Protein AF-A0A1Q3S407-F1 (afdb_monomer_lite)

Foldseek 3Di:
DDLVVVLVVLLVVLVDPPDPDDDDDDDDPPPCPVVSCVVPNCVSLVVSVFAEFEAELAPPADVLLRLVSRCLSCVVVQPDDPPPVNVPVVVPPPHSPVVSVVVCVPDDHVVVVSCVRPVVPDPCPRYDYDYPPLVNHPDPVVVVVVVVVVSD

Radius of gyration: 16.24 Å; chains: 1; bounding box: 34×43×36 Å

Sequence (152 aa):
MTADHIQDIFNDYLKAENTQYAIMINGSWGSGKTHFWKEKLDPLVLCKKLKPIYISLNGISRIEGLEYQMLLGLTPYLSNSENKVIKSSTKFIGNAANAVTKFFTRSSSFSDIFKGMVIDNLNYSGKIICFDDLERYQIPIEEVLGFINNSR

Structure (mmCIF, N/CA/C/O backbone):
data_AF-A0A1Q3S407-F1
#
_entry.id   AF-A0A1Q3S407-F1
#
loop_
_atom_site.group_PDB
_atom_site.id
_atom_site.type_symbol
_atom_site.label_atom_id
_atom_site.label_alt_id
_atom_site.label_comp_id
_atom_site.label_asym_id
_atom_site.label_entity_id
_atom_site.label_seq_id
_atom_site.pdbx_PDB_ins_code
_atom_site.Cartn_x
_atom_site.Cartn_y
_atom_site.Cartn_z
_atom_site.occupancy
_atom_site.B_iso_or_equiv
_atom_site.auth_seq_id
_atom_site.auth_comp_id
_atom_site.auth_asym_id
_atom_site.auth_atom_id
_atom_site.pdbx_PDB_model_num
ATOM 1 N N . MET A 1 1 ? -2.714 -17.309 -11.955 1.00 64.38 1 MET A N 1
ATOM 2 C CA . MET A 1 1 ? -3.624 -16.665 -10.985 1.00 64.38 1 MET A CA 1
ATOM 3 C C . MET A 1 1 ? -4.446 -15.635 -11.738 1.00 64.38 1 MET A C 1
ATOM 5 O O . MET A 1 1 ? -3.847 -14.861 -12.474 1.00 64.38 1 MET A O 1
ATOM 9 N N . THR A 1 2 ? -5.776 -15.677 -11.664 1.00 85.62 2 THR A N 1
ATOM 10 C CA . THR A 1 2 ? -6.649 -14.705 -12.351 1.00 85.62 2 THR A CA 1
ATOM 11 C C . THR A 1 2 ? -6.899 -13.482 -11.464 1.00 85.62 2 THR A C 1
ATOM 13 O O . THR A 1 2 ? -6.692 -13.542 -10.252 1.00 85.62 2 THR A O 1
ATOM 16 N N . ALA A 1 3 ? -7.346 -12.371 -12.057 1.00 86.81 3 ALA A N 1
ATOM 17 C CA . ALA A 1 3 ? -7.687 -11.151 -11.320 1.00 86.81 3 ALA A CA 1
ATOM 18 C C . ALA A 1 3 ? -8.813 -11.372 -10.292 1.00 86.81 3 ALA A C 1
ATOM 20 O O . ALA A 1 3 ? -8.778 -10.800 -9.205 1.00 86.81 3 ALA A O 1
ATOM 21 N N . ASP A 1 4 ? -9.780 -12.232 -10.612 1.00 90.75 4 ASP A N 1
ATOM 22 C CA . ASP A 1 4 ? -10.876 -12.588 -9.703 1.00 90.75 4 ASP A CA 1
ATOM 23 C C . ASP A 1 4 ? -10.358 -13.357 -8.488 1.00 90.75 4 ASP A C 1
ATOM 25 O O . ASP A 1 4 ? -10.667 -13.006 -7.355 1.00 90.75 4 ASP A O 1
ATOM 29 N N . HIS A 1 5 ? -9.438 -14.301 -8.702 1.00 93.38 5 HIS A N 1
ATOM 30 C CA . HIS A 1 5 ? -8.832 -15.042 -7.598 1.00 93.38 5 HIS A CA 1
ATOM 31 C C . HIS A 1 5 ? -8.031 -14.139 -6.642 1.00 93.38 5 HIS A C 1
ATOM 33 O O . HIS A 1 5 ? -8.023 -14.362 -5.435 1.00 93.38 5 HIS A O 1
ATOM 39 N N . ILE A 1 6 ? -7.375 -13.091 -7.159 1.00 94.62 6 ILE A N 1
ATOM 40 C CA . ILE A 1 6 ? -6.689 -12.100 -6.312 1.00 94.62 6 ILE A CA 1
ATOM 41 C C . ILE A 1 6 ? -7.699 -11.309 -5.468 1.00 94.62 6 ILE A C 1
ATOM 43 O O . ILE A 1 6 ? -7.436 -11.049 -4.295 1.00 94.62 6 ILE A O 1
ATOM 47 N N . GLN A 1 7 ? -8.844 -10.929 -6.043 1.00 95.56 7 GLN A N 1
ATOM 48 C CA . GLN A 1 7 ? -9.899 -10.214 -5.316 1.00 95.56 7 GLN A CA 1
ATOM 49 C C . GLN A 1 7 ? -10.505 -11.068 -4.198 1.00 95.56 7 GLN A C 1
ATOM 51 O O . GLN A 1 7 ? -10.807 -10.527 -3.136 1.00 95.56 7 GLN A O 1
ATOM 56 N N . ASP A 1 8 ? -10.637 -12.380 -4.396 1.00 95.56 8 ASP A N 1
ATOM 57 C CA . ASP A 1 8 ? -11.115 -13.300 -3.357 1.00 95.56 8 ASP A CA 1
ATOM 58 C C . ASP A 1 8 ? -10.144 -13.361 -2.172 1.00 95.56 8 ASP A C 1
ATOM 60 O O . ASP A 1 8 ? -10.542 -13.108 -1.034 1.00 95.56 8 ASP A O 1
ATOM 64 N N . ILE A 1 9 ? -8.850 -13.576 -2.443 1.00 95.38 9 ILE A N 1
ATOM 65 C CA . ILE A 1 9 ? -7.797 -13.562 -1.412 1.00 95.38 9 ILE A CA 1
ATOM 66 C C . ILE A 1 9 ? -7.786 -12.219 -0.672 1.00 95.38 9 ILE A C 1
ATOM 68 O O . ILE A 1 9 ? -7.704 -12.172 0.556 1.00 95.38 9 ILE A O 1
ATOM 72 N N . PHE A 1 10 ? -7.890 -11.112 -1.412 1.00 96.56 10 PHE A N 1
ATOM 73 C CA . PHE A 1 10 ? -7.925 -9.780 -0.820 1.00 96.56 10 PHE A CA 1
ATOM 74 C C . PHE A 1 10 ? -9.173 -9.576 0.048 1.00 96.56 10 PHE A C 1
ATOM 76 O O . PHE A 1 10 ? -9.076 -9.041 1.147 1.00 96.56 10 PHE A O 1
ATOM 83 N N . ASN A 1 11 ? -10.341 -10.050 -0.382 1.00 95.62 11 ASN A N 1
ATOM 84 C CA . ASN A 1 11 ? -11.565 -9.982 0.414 1.00 95.62 11 ASN A CA 1
ATOM 85 C C . ASN A 1 11 ? -11.459 -10.750 1.731 1.00 95.62 11 ASN A C 1
ATOM 87 O O . ASN A 1 11 ? -12.014 -10.300 2.733 1.00 95.62 11 ASN A O 1
ATOM 91 N N . ASP A 1 12 ? -10.784 -11.895 1.738 1.00 94.12 12 ASP A N 1
ATOM 92 C CA . ASP A 1 12 ? -10.558 -12.655 2.966 1.00 94.12 12 ASP A CA 1
ATOM 93 C C . ASP A 1 12 ? -9.551 -11.957 3.879 1.00 94.12 12 ASP A C 1
ATOM 95 O O . ASP A 1 12 ? -9.782 -11.864 5.085 1.00 94.12 12 ASP A O 1
ATOM 99 N N . TYR A 1 13 ? -8.519 -11.338 3.306 1.00 94.50 13 TYR A N 1
ATOM 100 C CA . TYR A 1 13 ? -7.603 -10.468 4.041 1.00 94.50 13 TYR A CA 1
ATOM 101 C C . TYR A 1 13 ? -8.316 -9.300 4.733 1.00 94.50 13 TYR A C 1
ATOM 103 O O . TYR A 1 13 ? -8.034 -9.018 5.894 1.00 94.50 13 TYR A O 1
ATOM 111 N N . LEU A 1 14 ? -9.287 -8.661 4.069 1.00 93.25 14 LEU A N 1
ATOM 112 C CA . LEU A 1 14 ? -10.070 -7.565 4.658 1.00 93.25 14 LEU A CA 1
ATOM 113 C C . LEU A 1 14 ? -10.982 -8.000 5.819 1.00 93.25 14 LEU A C 1
ATOM 115 O O . LEU A 1 14 ? -11.410 -7.149 6.596 1.00 93.25 14 LEU A O 1
ATOM 119 N N . LYS A 1 15 ? -11.329 -9.289 5.917 1.00 91.12 15 LYS A N 1
ATOM 120 C CA . LYS A 1 15 ? -12.158 -9.837 7.009 1.00 91.12 15 LYS A CA 1
ATOM 121 C C . LYS A 1 15 ? -11.323 -10.356 8.176 1.00 91.12 15 LYS A C 1
ATOM 123 O O . LYS A 1 15 ? -11.875 -10.568 9.251 1.00 91.12 15 LYS A O 1
ATOM 128 N N . ALA A 1 16 ? -10.042 -10.633 7.949 1.00 87.62 16 ALA A N 1
ATOM 129 C CA . ALA A 1 16 ? -9.176 -11.203 8.963 1.00 87.62 16 ALA A CA 1
ATOM 130 C C . ALA A 1 16 ? -8.974 -10.206 10.112 1.00 87.62 16 ALA A C 1
ATOM 132 O O . ALA A 1 16 ? -8.609 -9.048 9.904 1.00 87.62 16 ALA A O 1
ATOM 133 N N . GLU A 1 17 ? -9.214 -10.666 11.336 1.00 80.81 17 GLU A N 1
ATOM 134 C CA . GLU A 1 17 ? -8.908 -9.901 12.539 1.00 80.81 17 GLU A CA 1
ATOM 135 C C . GLU A 1 17 ? -7.427 -10.068 12.907 1.00 80.81 17 GLU A C 1
ATOM 137 O O . GLU A 1 17 ? -6.847 -11.141 12.740 1.00 80.81 17 GLU A O 1
ATOM 142 N N . ASN A 1 18 ? -6.816 -9.011 13.452 1.00 73.50 18 ASN A N 1
ATOM 143 C CA . ASN A 1 18 ? -5.454 -9.033 14.005 1.00 73.50 18 ASN A CA 1
ATOM 144 C C . ASN A 1 18 ? -4.363 -9.535 13.037 1.00 73.50 18 ASN A C 1
ATOM 146 O O . ASN A 1 18 ? -3.390 -10.175 13.442 1.00 73.50 18 ASN A O 1
ATOM 150 N N . THR A 1 19 ? -4.500 -9.216 11.752 1.00 79.56 19 THR A N 1
ATOM 151 C CA . THR A 1 19 ? -3.619 -9.691 10.685 1.00 79.56 19 THR A CA 1
ATOM 152 C C . THR A 1 19 ? -2.158 -9.276 10.886 1.00 79.56 19 THR A C 1
ATOM 154 O O . THR A 1 19 ? -1.824 -8.094 10.878 1.00 79.56 19 THR A O 1
ATOM 157 N N . GLN A 1 20 ? -1.261 -10.261 11.017 1.00 81.12 20 GLN A N 1
ATOM 158 C CA . GLN A 1 20 ? 0.180 -10.031 11.207 1.00 81.12 20 GLN A CA 1
ATOM 159 C C . GLN A 1 20 ? 0.998 -10.087 9.908 1.00 81.12 20 GLN A C 1
ATOM 161 O O . GLN A 1 20 ? 2.209 -9.891 9.949 1.00 81.12 20 GLN A O 1
ATOM 166 N N . TYR A 1 21 ? 0.356 -10.281 8.754 1.00 85.38 21 TYR A N 1
ATOM 167 C CA . TYR A 1 21 ? 1.005 -10.408 7.446 1.00 85.38 21 TYR A CA 1
ATOM 168 C C . TYR A 1 21 ? 0.510 -9.356 6.437 1.00 85.38 21 TYR A C 1
ATOM 170 O O . TYR A 1 21 ? -0.475 -8.652 6.675 1.00 85.38 21 TYR A O 1
ATOM 178 N N . ALA A 1 22 ? 1.207 -9.249 5.305 1.00 88.88 22 ALA A N 1
ATOM 179 C CA . ALA A 1 22 ? 0.858 -8.383 4.180 1.00 88.88 22 ALA A CA 1
ATOM 180 C C . ALA A 1 22 ? 0.669 -9.208 2.898 1.00 88.88 22 ALA A C 1
ATOM 182 O O . ALA A 1 22 ? 1.232 -10.295 2.764 1.00 88.88 22 ALA A O 1
ATOM 183 N N . ILE A 1 23 ? -0.108 -8.681 1.949 1.00 91.69 23 ILE A N 1
ATOM 184 C CA . ILE A 1 23 ? -0.243 -9.250 0.603 1.00 91.69 23 ILE A CA 1
ATOM 185 C C . ILE A 1 23 ? 0.699 -8.506 -0.340 1.00 91.69 23 ILE A C 1
ATOM 187 O O . ILE A 1 23 ? 0.632 -7.284 -0.450 1.00 91.69 23 ILE A O 1
ATOM 191 N N . MET A 1 24 ? 1.529 -9.253 -1.069 1.00 91.19 24 MET A N 1
ATOM 192 C CA . MET A 1 24 ? 2.356 -8.720 -2.150 1.00 91.19 24 MET A CA 1
ATOM 193 C C . MET A 1 24 ? 1.762 -9.111 -3.505 1.00 91.19 24 MET A C 1
ATOM 195 O O . MET A 1 24 ? 1.692 -10.292 -3.846 1.00 91.19 24 MET A O 1
ATOM 199 N N . ILE A 1 25 ? 1.358 -8.118 -4.299 1.00 91.50 25 ILE A N 1
ATOM 200 C CA . ILE A 1 25 ? 0.893 -8.327 -5.676 1.00 91.50 25 ILE A CA 1
ATOM 201 C C . ILE A 1 25 ? 2.091 -8.173 -6.607 1.00 91.50 25 ILE A C 1
ATOM 203 O O . ILE A 1 25 ? 2.565 -7.064 -6.841 1.00 91.50 25 ILE A O 1
ATOM 207 N N . ASN A 1 26 ? 2.576 -9.289 -7.148 1.00 88.62 26 ASN A N 1
ATOM 208 C CA . ASN A 1 26 ? 3.694 -9.293 -8.087 1.00 88.62 26 ASN A CA 1
ATOM 209 C C . ASN A 1 26 ? 3.217 -9.474 -9.536 1.00 88.62 26 ASN A C 1
ATOM 211 O O . ASN A 1 26 ? 2.210 -10.127 -9.805 1.00 88.62 26 ASN A O 1
ATOM 215 N N . GLY A 1 27 ? 3.960 -8.902 -10.477 1.00 88.50 27 GLY A N 1
ATOM 216 C CA . GLY A 1 27 ? 3.650 -8.928 -11.901 1.00 88.50 27 GLY A CA 1
ATOM 217 C C . GLY A 1 27 ? 4.687 -8.154 -12.705 1.00 88.50 27 GLY A C 1
ATOM 218 O O . GLY A 1 27 ? 5.355 -7.260 -12.174 1.00 88.50 27 GLY A O 1
ATOM 219 N N . SER A 1 28 ? 4.813 -8.502 -13.986 1.00 90.56 28 SER A N 1
ATOM 220 C CA . SER A 1 28 ? 5.736 -7.842 -14.908 1.00 90.56 28 SER A CA 1
ATOM 221 C C . SER A 1 28 ? 5.477 -6.337 -15.001 1.00 90.56 28 SER A C 1
ATOM 223 O O . SER A 1 28 ? 4.406 -5.816 -14.668 1.00 90.56 28 SER A O 1
ATOM 225 N N . TRP A 1 29 ? 6.483 -5.600 -15.463 1.00 88.00 29 TRP A N 1
ATOM 226 C CA . TRP A 1 29 ? 6.306 -4.181 -15.726 1.00 88.00 29 TRP A CA 1
ATOM 227 C C . TRP A 1 29 ? 5.175 -3.944 -16.728 1.00 88.00 29 TRP A C 1
ATOM 229 O O . TRP A 1 29 ? 5.077 -4.634 -17.739 1.00 88.00 29 TRP A O 1
ATOM 239 N N . GLY A 1 30 ? 4.320 -2.960 -16.450 1.00 88.06 30 GLY A N 1
ATOM 240 C CA . GLY A 1 30 ? 3.180 -2.654 -17.313 1.00 88.06 30 GLY A CA 1
ATOM 241 C C . GLY A 1 30 ? 2.024 -3.656 -17.227 1.00 88.06 30 GLY A C 1
ATOM 242 O O . GLY A 1 30 ? 1.046 -3.487 -17.943 1.00 88.06 30 GLY A O 1
ATOM 243 N N . SER A 1 31 ? 2.058 -4.641 -16.319 1.00 91.69 31 SER A N 1
ATOM 244 C CA . SER A 1 31 ? 0.957 -5.604 -16.140 1.00 91.69 31 SER A CA 1
ATOM 245 C C . SER A 1 31 ? -0.307 -5.013 -15.492 1.00 91.69 31 SER A C 1
ATOM 247 O O . SER A 1 31 ? -1.238 -5.749 -15.179 1.00 91.69 31 SER A O 1
ATOM 249 N N . GLY A 1 32 ? -0.332 -3.703 -15.226 1.00 93.38 32 GLY A N 1
ATOM 250 C CA . GLY A 1 32 ? -1.493 -3.014 -14.666 1.00 93.38 32 GLY A CA 1
ATOM 251 C C . GLY A 1 32 ? -1.671 -3.137 -13.149 1.00 93.38 32 GLY A C 1
ATOM 252 O O . GLY A 1 32 ? -2.782 -2.931 -12.684 1.00 93.38 32 GLY A O 1
ATOM 253 N N . LYS A 1 33 ? -0.624 -3.428 -12.359 1.00 94.00 33 LYS A N 1
ATOM 254 C CA . LYS A 1 33 ? -0.716 -3.566 -10.883 1.00 94.00 33 LYS A CA 1
ATOM 255 C C . LYS A 1 33 ? -1.358 -2.348 -10.198 1.00 94.00 33 LYS A C 1
ATOM 257 O O . LYS A 1 33 ? -2.368 -2.487 -9.514 1.00 94.00 33 LYS A O 1
ATOM 262 N N . THR A 1 34 ? -0.839 -1.148 -10.464 1.00 94.44 34 THR A N 1
ATOM 263 C CA . THR A 1 34 ? -1.383 0.116 -9.937 1.00 94.44 34 THR A CA 1
ATOM 264 C C . THR A 1 34 ? -2.828 0.351 -10.376 1.00 94.44 34 THR A C 1
ATOM 266 O O . THR A 1 34 ? -3.658 0.801 -9.591 1.00 94.44 34 THR A O 1
ATOM 269 N N . HIS A 1 35 ? -3.151 0.032 -11.633 1.00 95.56 35 HIS A N 1
ATOM 270 C CA . HIS A 1 35 ? -4.516 0.138 -12.153 1.00 95.56 35 HIS A CA 1
ATOM 271 C C . HIS A 1 35 ? -5.451 -0.862 -11.460 1.00 95.56 35 HIS A C 1
ATOM 273 O O . HIS A 1 35 ? -6.568 -0.522 -11.097 1.00 95.56 35 HIS A O 1
ATOM 279 N N . PHE A 1 36 ? -4.986 -2.088 -11.226 1.00 96.44 36 PHE A N 1
ATOM 280 C CA . PHE A 1 36 ? -5.738 -3.121 -10.528 1.00 96.44 36 PHE A CA 1
ATOM 281 C C . PHE A 1 36 ? -6.027 -2.735 -9.074 1.00 96.44 36 PHE A C 1
ATOM 283 O O . PHE A 1 36 ? -7.157 -2.900 -8.621 1.00 96.44 36 PHE A O 1
ATOM 290 N N . TRP A 1 37 ? -5.059 -2.143 -8.367 1.00 96.00 37 TRP A N 1
ATOM 291 C CA . TRP A 1 37 ? -5.317 -1.563 -7.048 1.00 96.00 37 TRP A CA 1
ATOM 292 C C . TRP A 1 37 ? -6.447 -0.526 -7.110 1.00 96.00 37 TRP A C 1
ATOM 294 O O . TRP A 1 37 ? -7.463 -0.700 -6.443 1.00 96.00 37 TRP A O 1
ATOM 304 N N . LYS A 1 38 ? -6.300 0.503 -7.954 1.00 95.19 38 LYS A N 1
ATOM 305 C CA . LYS A 1 38 ? -7.228 1.646 -8.026 1.00 95.19 38 LYS A CA 1
ATOM 306 C C . LYS A 1 38 ? -8.643 1.262 -8.455 1.00 95.19 38 LYS A C 1
ATOM 308 O O . LYS A 1 38 ? -9.608 1.749 -7.887 1.00 95.19 38 LYS A O 1
ATOM 313 N N . GLU A 1 39 ? -8.768 0.380 -9.441 1.00 96.62 39 GLU A N 1
ATOM 314 C CA . GLU A 1 39 ? -10.063 0.073 -10.058 1.00 96.62 39 GLU A CA 1
ATOM 315 C C . GLU A 1 39 ? -10.763 -1.146 -9.449 1.00 96.62 39 GLU A C 1
ATOM 317 O O . GLU A 1 39 ? -11.951 -1.358 -9.699 1.00 96.62 39 GLU A O 1
ATOM 322 N N . LYS A 1 40 ? -10.044 -1.994 -8.700 1.00 96.31 40 LYS A N 1
ATOM 323 C CA . LYS A 1 40 ? -10.596 -3.251 -8.164 1.00 96.31 40 LYS A CA 1
ATOM 324 C C . LYS A 1 40 ? -10.451 -3.376 -6.659 1.00 96.31 40 LYS A C 1
ATOM 326 O O . LYS A 1 40 ? -11.438 -3.668 -5.996 1.00 96.31 40 LYS A O 1
ATOM 331 N N . LEU A 1 41 ? -9.261 -3.159 -6.107 1.00 97.31 41 LEU A N 1
ATOM 332 C CA . LEU A 1 41 ? -9.018 -3.428 -4.685 1.00 97.31 41 LEU A CA 1
ATOM 333 C C . LEU A 1 41 ? -9.448 -2.271 -3.784 1.00 97.31 41 LEU A C 1
ATOM 335 O O . LEU A 1 41 ? -10.120 -2.498 -2.783 1.00 97.31 41 LEU A O 1
ATOM 339 N N . ASP A 1 42 ? -9.128 -1.040 -4.164 1.00 95.38 42 ASP A N 1
ATOM 340 C CA . ASP A 1 42 ? -9.515 0.172 -3.443 1.00 95.38 42 ASP A CA 1
ATOM 341 C C . ASP A 1 42 ? -11.054 0.272 -3.251 1.00 95.38 42 ASP A C 1
ATOM 343 O O . ASP A 1 42 ? -11.519 0.374 -2.109 1.00 95.38 42 ASP A O 1
ATOM 347 N N . PRO A 1 43 ? -11.891 0.048 -4.290 1.00 96.12 43 PRO A N 1
ATOM 348 C CA . PRO A 1 43 ? -13.341 -0.055 -4.118 1.00 96.12 43 PRO A CA 1
ATOM 349 C C . PRO A 1 43 ? -13.789 -1.122 -3.109 1.00 96.12 43 PRO A C 1
ATOM 351 O O . PRO A 1 43 ? -14.725 -0.883 -2.346 1.00 96.12 43 PRO A O 1
ATOM 354 N N . LEU A 1 44 ? -13.125 -2.284 -3.056 1.00 96.19 44 LEU A N 1
ATOM 355 C CA . LEU A 1 44 ? -13.462 -3.339 -2.091 1.00 96.19 44 LEU A CA 1
ATOM 356 C C . LEU A 1 44 ? -13.188 -2.897 -0.650 1.00 96.19 44 LEU A C 1
ATOM 358 O O . LEU A 1 44 ? -14.003 -3.174 0.232 1.00 96.19 44 LEU A O 1
ATOM 362 N N . VAL A 1 45 ? -12.093 -2.164 -0.413 1.00 95.81 45 VAL A N 1
ATOM 363 C CA . VAL A 1 45 ? -11.783 -1.572 0.900 1.00 95.81 45 VAL A CA 1
ATOM 364 C C . VAL A 1 45 ? -12.922 -0.649 1.340 1.00 95.81 45 VAL A C 1
ATOM 366 O O . VAL A 1 45 ? -13.460 -0.802 2.442 1.00 95.81 45 VAL A O 1
ATOM 369 N N . LEU A 1 46 ? -13.353 0.253 0.456 1.00 93.25 46 LEU A N 1
ATOM 370 C CA . LEU A 1 46 ? -14.453 1.181 0.726 1.00 93.25 46 LEU A CA 1
ATOM 371 C C . LEU A 1 46 ? -15.781 0.451 0.977 1.00 93.25 46 LEU A C 1
ATOM 373 O O . LEU A 1 46 ? -16.501 0.790 1.918 1.00 93.25 46 LEU A O 1
ATOM 377 N N . CYS A 1 47 ? -16.093 -0.596 0.205 1.00 94.06 47 CYS A N 1
ATOM 378 C CA . CYS A 1 47 ? -17.284 -1.428 0.417 1.00 94.06 47 CYS A CA 1
ATOM 379 C C . CYS A 1 47 ? -17.307 -2.096 1.802 1.00 94.06 47 CYS A C 1
ATOM 381 O O . CYS A 1 47 ? -18.382 -2.306 2.367 1.00 94.06 47 CYS A O 1
ATOM 383 N N . LYS A 1 48 ? -16.138 -2.402 2.380 1.00 92.31 48 LYS A N 1
ATOM 384 C CA . LYS A 1 48 ? -16.007 -2.919 3.753 1.00 92.31 48 LYS A CA 1
ATOM 385 C C . LYS A 1 48 ? -16.039 -1.829 4.828 1.00 92.31 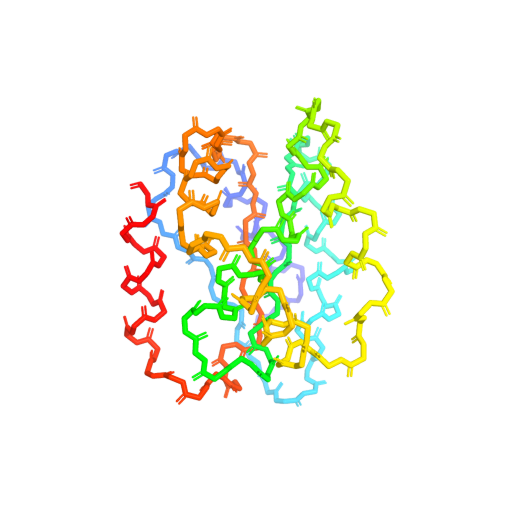48 LYS A C 1
ATOM 387 O O . LYS A 1 48 ? -15.855 -2.140 6.000 1.00 92.31 48 LYS A O 1
ATOM 392 N N . LYS A 1 49 ? -16.314 -0.571 4.456 1.00 92.00 49 LYS A N 1
ATOM 393 C CA . LYS A 1 49 ? -16.269 0.609 5.340 1.00 92.00 49 LYS A CA 1
ATOM 394 C C . LYS A 1 49 ? -14.885 0.829 5.965 1.00 92.00 49 LYS A C 1
ATOM 396 O O . LYS A 1 49 ? -14.772 1.442 7.026 1.00 92.00 49 LYS A O 1
ATOM 401 N N . LEU A 1 50 ? -13.846 0.330 5.301 1.00 91.50 50 LEU A N 1
ATOM 402 C CA . LEU A 1 50 ? -12.453 0.563 5.649 1.00 91.50 50 LEU A CA 1
ATOM 403 C C . LEU A 1 50 ? -11.926 1.772 4.866 1.00 91.50 50 LEU A C 1
ATOM 405 O O . LEU A 1 50 ? -12.535 2.234 3.900 1.00 91.50 50 LEU A O 1
ATOM 409 N N . LYS A 1 51 ? -10.787 2.303 5.305 1.00 89.94 51 LYS A N 1
ATOM 410 C CA . LYS A 1 51 ? -10.159 3.507 4.757 1.00 89.94 51 LYS A CA 1
ATOM 411 C C . LYS A 1 51 ? -8.890 3.141 3.978 1.00 89.94 51 LYS A C 1
ATOM 413 O O . LYS A 1 51 ? -7.897 2.772 4.608 1.00 89.94 51 LYS A O 1
ATOM 418 N N . PRO A 1 52 ? -8.898 3.227 2.643 1.00 91.81 52 PRO A N 1
ATOM 419 C CA . PRO A 1 52 ? -7.732 2.943 1.815 1.00 91.81 52 PRO A CA 1
ATOM 420 C C . PRO A 1 52 ? -6.719 4.091 1.901 1.00 91.81 52 PRO A C 1
ATOM 422 O O . PRO A 1 52 ? -7.075 5.268 1.824 1.00 91.81 52 PRO A O 1
ATOM 425 N N . ILE A 1 53 ? -5.443 3.756 2.058 1.00 88.69 53 ILE A N 1
ATOM 426 C CA . ILE A 1 53 ? -4.320 4.696 2.041 1.00 88.69 53 ILE A CA 1
ATOM 427 C C . ILE A 1 53 ? -3.331 4.194 1.003 1.00 88.69 53 ILE A C 1
ATOM 429 O O . ILE A 1 53 ? -2.699 3.156 1.185 1.00 88.69 53 ILE A O 1
ATOM 433 N N . TYR A 1 54 ? -3.214 4.930 -0.094 1.00 89.62 54 TYR A N 1
ATOM 434 C CA . TYR A 1 54 ? -2.282 4.620 -1.166 1.00 89.62 54 TYR A CA 1
ATOM 435 C C . TYR A 1 54 ? -1.000 5.436 -1.002 1.00 89.62 54 TYR A C 1
ATOM 437 O O . TYR A 1 54 ? -1.051 6.661 -0.885 1.00 89.62 54 TYR A O 1
ATOM 445 N N . ILE A 1 55 ? 0.141 4.753 -1.019 1.00 87.00 55 ILE A N 1
ATOM 446 C CA . ILE A 1 55 ? 1.477 5.334 -0.903 1.00 87.00 55 ILE A CA 1
ATOM 447 C C . ILE A 1 55 ? 2.294 4.827 -2.092 1.00 87.00 55 ILE A C 1
ATOM 449 O O . ILE A 1 55 ? 2.608 3.642 -2.168 1.00 87.00 55 ILE A O 1
ATOM 453 N N . SER A 1 56 ? 2.653 5.717 -3.020 1.00 86.25 56 SER A N 1
ATOM 454 C CA . SER A 1 56 ? 3.611 5.384 -4.083 1.00 86.25 56 SER A CA 1
ATOM 455 C C . SER A 1 56 ? 5.028 5.650 -3.592 1.00 86.25 56 SER A C 1
ATOM 457 O O . SER A 1 56 ? 5.325 6.737 -3.094 1.00 86.25 56 SER A O 1
ATOM 459 N N . LEU A 1 57 ? 5.901 4.658 -3.755 1.00 83.94 57 LEU A N 1
ATOM 460 C CA . LEU A 1 57 ? 7.322 4.744 -3.419 1.00 83.94 57 LEU A CA 1
ATOM 461 C C . LEU A 1 57 ? 8.173 5.308 -4.565 1.00 83.94 57 LEU A C 1
ATOM 463 O O . LEU A 1 57 ? 9.377 5.525 -4.416 1.00 83.94 57 LEU A O 1
ATOM 467 N N . ASN A 1 58 ? 7.553 5.568 -5.716 1.00 80.75 58 ASN A N 1
ATOM 468 C CA . ASN A 1 58 ? 8.238 6.042 -6.903 1.00 80.75 58 ASN A CA 1
ATOM 469 C C . ASN A 1 58 ? 8.914 7.402 -6.667 1.00 80.75 58 ASN A C 1
ATOM 471 O O . ASN A 1 58 ? 8.289 8.372 -6.237 1.00 80.75 58 ASN A O 1
ATOM 475 N N . GLY A 1 59 ? 10.205 7.481 -6.995 1.00 74.00 59 GLY A N 1
ATOM 476 C CA . GLY A 1 59 ? 10.992 8.708 -6.872 1.00 74.00 59 GLY A CA 1
ATOM 477 C C . GLY A 1 59 ? 11.345 9.105 -5.434 1.00 74.00 59 GLY A C 1
ATOM 478 O O . GLY 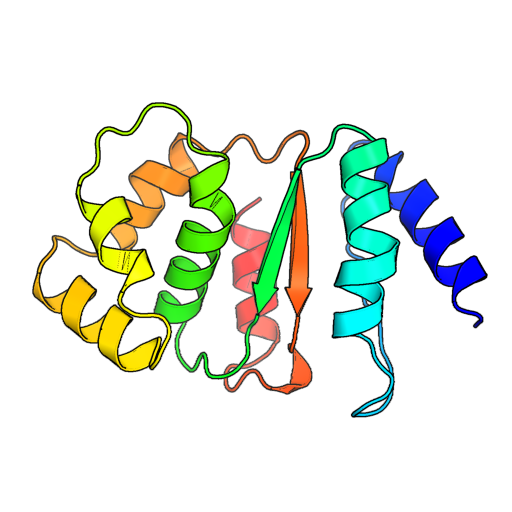A 1 59 ? 11.883 10.195 -5.230 1.00 74.00 59 GLY A O 1
ATOM 479 N N . ILE A 1 60 ? 11.072 8.251 -4.443 1.00 78.06 60 ILE A N 1
ATOM 480 C CA . ILE A 1 60 ? 11.532 8.445 -3.068 1.00 78.06 60 ILE A CA 1
ATOM 481 C C . ILE A 1 60 ? 12.939 7.857 -2.928 1.00 78.06 60 ILE A C 1
ATOM 483 O O . ILE A 1 60 ? 13.167 6.680 -3.197 1.00 78.06 60 ILE A O 1
ATOM 487 N N . SER A 1 61 ? 13.880 8.686 -2.480 1.00 73.25 61 SER A N 1
ATOM 488 C CA . SER A 1 61 ? 15.285 8.305 -2.274 1.00 73.25 61 SER A CA 1
ATOM 489 C C . SER A 1 61 ? 15.735 8.379 -0.814 1.00 73.25 61 SER A C 1
ATOM 491 O O . SER A 1 61 ? 16.890 8.085 -0.518 1.00 73.25 61 SER A O 1
ATOM 493 N N . ARG A 1 62 ? 14.851 8.816 0.096 1.00 75.00 62 ARG A N 1
ATOM 494 C CA . ARG A 1 62 ? 15.133 8.988 1.528 1.00 75.00 62 ARG A CA 1
ATOM 495 C C . ARG A 1 62 ? 13.904 8.687 2.382 1.00 75.00 62 ARG A C 1
ATOM 497 O O . ARG A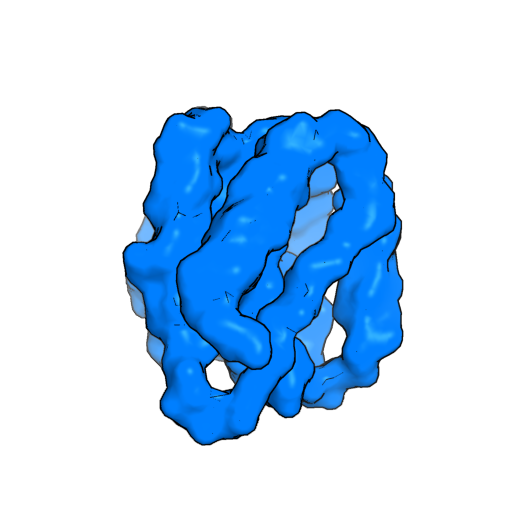 1 62 ? 12.778 8.872 1.910 1.00 75.00 62 ARG A O 1
ATOM 504 N N . ILE A 1 63 ? 14.120 8.286 3.635 1.00 74.81 63 ILE A N 1
ATOM 505 C CA . ILE A 1 63 ? 13.049 7.930 4.576 1.00 74.81 63 ILE A CA 1
ATOM 506 C C . ILE A 1 63 ? 12.085 9.096 4.831 1.00 74.81 63 ILE A C 1
ATOM 508 O O . ILE A 1 63 ? 10.876 8.907 4.899 1.00 74.81 63 ILE A O 1
ATOM 512 N N . GLU A 1 64 ? 12.589 10.327 4.829 1.00 74.56 64 GLU A N 1
ATOM 513 C CA . GLU A 1 64 ? 11.783 11.534 5.011 1.00 74.56 64 GLU A CA 1
ATOM 514 C C . GLU A 1 64 ? 10.754 11.719 3.887 1.00 74.56 64 GLU A C 1
ATOM 516 O O . GLU A 1 64 ? 9.664 12.255 4.092 1.00 74.56 64 GLU A O 1
ATOM 521 N N . GLY A 1 65 ? 11.084 11.264 2.674 1.00 77.12 65 GLY A N 1
ATOM 522 C CA . GLY A 1 65 ? 10.149 11.269 1.554 1.00 77.12 65 GLY A CA 1
ATOM 523 C C . GLY A 1 65 ? 9.010 10.267 1.749 1.00 77.12 65 GLY A C 1
ATOM 524 O O . GLY A 1 65 ? 7.880 10.558 1.357 1.00 77.12 65 GLY A O 1
ATOM 525 N N . LEU A 1 66 ? 9.285 9.127 2.393 1.00 78.31 66 LEU A N 1
ATOM 526 C CA . LEU A 1 66 ? 8.269 8.141 2.763 1.00 78.31 66 LEU A CA 1
ATOM 527 C C . LEU A 1 66 ? 7.335 8.697 3.841 1.00 78.31 66 LEU A C 1
ATOM 529 O O . LEU A 1 66 ? 6.119 8.672 3.656 1.00 78.31 66 LEU A O 1
ATOM 533 N N . GLU A 1 67 ? 7.891 9.265 4.913 1.00 75.88 67 GLU A N 1
ATOM 534 C CA . GLU A 1 67 ? 7.118 9.932 5.970 1.00 75.88 67 GLU A CA 1
ATOM 535 C C . GLU A 1 67 ? 6.206 11.029 5.382 1.00 75.88 67 GLU A C 1
ATOM 537 O O . GLU A 1 67 ? 5.029 11.141 5.732 1.00 75.88 67 GLU A O 1
ATOM 542 N N . TYR A 1 68 ? 6.707 11.803 4.412 1.00 76.69 68 TYR A N 1
ATOM 543 C CA . TYR A 1 68 ? 5.912 12.811 3.709 1.00 76.69 68 TYR A CA 1
ATOM 544 C C . TYR A 1 68 ? 4.747 12.221 2.908 1.00 76.69 68 TYR A C 1
ATOM 546 O O . TYR A 1 68 ? 3.617 12.699 3.033 1.00 76.69 68 TYR A O 1
ATOM 554 N N . GLN A 1 69 ? 4.985 11.173 2.117 1.00 77.56 69 GLN A N 1
ATOM 555 C CA . GLN A 1 69 ? 3.917 10.510 1.360 1.00 77.56 69 GLN A CA 1
ATOM 556 C C . GLN A 1 69 ? 2.874 9.867 2.278 1.00 77.56 69 GLN A C 1
ATOM 558 O O . GLN A 1 69 ? 1.675 9.969 2.018 1.00 77.56 69 GLN A O 1
ATOM 563 N N . MET A 1 70 ? 3.310 9.273 3.389 1.00 79.44 70 MET A N 1
ATOM 564 C CA . MET A 1 70 ? 2.411 8.756 4.417 1.00 79.44 70 MET A CA 1
ATOM 565 C C . MET A 1 70 ? 1.530 9.856 4.998 1.00 79.44 70 MET A C 1
ATOM 567 O O . MET A 1 70 ? 0.311 9.701 5.026 1.00 79.44 70 MET A O 1
ATOM 571 N N . LEU A 1 71 ? 2.112 10.990 5.401 1.00 75.12 71 LEU A N 1
ATOM 572 C CA . LEU A 1 71 ? 1.345 12.117 5.926 1.00 75.12 71 LEU A CA 1
ATOM 573 C C . LEU A 1 71 ? 0.293 12.594 4.916 1.00 75.12 71 LEU A C 1
ATOM 575 O O . LEU A 1 71 ? -0.861 12.805 5.290 1.00 75.12 71 LEU A O 1
ATOM 579 N N . LEU A 1 72 ? 0.653 12.717 3.634 1.00 77.00 72 LEU A N 1
ATOM 580 C CA . LEU A 1 72 ? -0.290 13.086 2.575 1.00 77.00 72 LEU A CA 1
ATOM 581 C C . LEU A 1 72 ? -1.433 12.073 2.432 1.00 77.00 72 LEU A C 1
ATOM 583 O O . LEU A 1 72 ? -2.594 12.479 2.399 1.00 77.00 72 LEU A O 1
ATOM 587 N N . GLY A 1 73 ? -1.128 10.773 2.398 1.00 77.31 73 GLY A N 1
ATOM 588 C CA . GLY A 1 73 ? -2.136 9.711 2.300 1.00 77.31 73 GLY A CA 1
ATOM 589 C C . GLY A 1 73 ? -3.050 9.620 3.527 1.00 77.31 73 GLY A C 1
ATOM 590 O O . GLY A 1 73 ? -4.208 9.219 3.421 1.00 77.31 73 GLY A O 1
ATOM 591 N N . LEU A 1 74 ? -2.552 10.033 4.692 1.00 77.44 74 LEU A N 1
ATOM 592 C CA . LEU A 1 74 ? -3.277 10.027 5.961 1.00 77.44 74 LEU A CA 1
ATOM 593 C C . LEU A 1 74 ? -4.071 11.309 6.212 1.00 77.44 74 LEU A C 1
ATOM 595 O O . LEU A 1 74 ? -5.058 11.277 6.946 1.00 77.44 74 LEU A O 1
ATOM 599 N N . THR A 1 75 ? -3.689 12.415 5.569 1.00 72.38 75 THR A N 1
ATOM 600 C CA . THR A 1 75 ? -4.315 13.740 5.713 1.00 72.38 75 THR A CA 1
ATOM 601 C C . THR A 1 75 ? -5.848 13.704 5.611 1.00 72.38 75 THR A C 1
ATOM 603 O O . THR A 1 75 ? -6.490 14.295 6.479 1.00 72.38 75 THR A O 1
ATOM 606 N N . PRO A 1 76 ? -6.483 12.997 4.649 1.00 74.06 76 PRO A N 1
ATOM 607 C CA . PRO A 1 76 ? -7.947 12.932 4.562 1.00 74.06 76 PRO A CA 1
ATOM 608 C C . PRO A 1 76 ? -8.625 12.306 5.790 1.00 74.06 76 PRO A C 1
ATOM 610 O O . PRO A 1 76 ? -9.822 12.485 6.003 1.00 74.06 76 PRO A O 1
ATOM 613 N N . TYR A 1 77 ? -7.874 11.552 6.595 1.00 73.19 77 TYR A N 1
ATOM 614 C CA . TYR A 1 77 ? -8.371 10.792 7.738 1.00 73.19 77 TYR A CA 1
ATOM 615 C C . TYR A 1 77 ? -8.006 11.407 9.092 1.00 73.19 77 TYR A C 1
ATOM 617 O O . TYR A 1 77 ? -8.495 10.926 10.116 1.00 73.19 77 TYR A O 1
ATOM 625 N N . LEU A 1 78 ? -7.188 12.460 9.099 1.00 67.56 78 LEU A N 1
ATOM 626 C CA . LEU A 1 78 ? -6.836 13.256 10.270 1.00 67.56 78 LEU A CA 1
ATOM 627 C C . LEU A 1 78 ? -7.869 14.391 10.408 1.00 67.56 78 LEU A C 1
ATOM 629 O O . LEU A 1 78 ? -7.664 15.511 9.945 1.00 67.56 78 LEU A O 1
ATOM 633 N N . SER A 1 79 ? -9.041 14.092 10.974 1.00 53.50 79 SER A N 1
ATOM 634 C CA . SER A 1 79 ? -10.101 15.093 11.159 1.00 53.50 79 SER A CA 1
ATOM 635 C C . SER A 1 79 ? -9.700 16.171 12.178 1.00 53.50 79 SER A C 1
ATOM 637 O O . SER A 1 79 ? -9.167 15.838 13.232 1.00 53.50 79 SER A O 1
ATOM 639 N N . ASN A 1 80 ? -10.076 17.428 11.903 1.00 47.06 80 ASN A N 1
ATOM 640 C CA . ASN A 1 80 ? -10.055 18.615 12.788 1.00 47.06 80 ASN A CA 1
ATOM 641 C C . ASN A 1 80 ? -8.763 19.427 12.908 1.00 47.06 80 ASN A C 1
ATOM 643 O O . ASN A 1 80 ? -8.706 20.362 13.704 1.00 47.06 80 ASN A O 1
ATOM 647 N N . SER A 1 81 ? -7.745 19.166 12.098 1.00 48.97 81 SER A N 1
ATOM 648 C CA . SER A 1 81 ? -6.572 20.030 12.123 1.00 48.97 81 SER A CA 1
ATOM 649 C C . SER A 1 81 ? -6.761 21.246 11.208 1.00 48.97 81 SER A C 1
ATOM 651 O O . SER A 1 81 ? -6.596 21.150 9.994 1.00 48.97 81 SER A O 1
ATOM 653 N N . GLU A 1 82 ? -7.043 22.420 11.783 1.00 45.78 82 GLU A N 1
ATOM 654 C CA . GLU A 1 82 ? -6.954 23.748 11.137 1.00 45.78 82 GLU A CA 1
ATOM 655 C C . GLU A 1 82 ? -5.524 24.101 10.654 1.00 45.78 82 GLU A C 1
ATOM 657 O O . GLU A 1 82 ? -5.158 25.268 10.476 1.00 45.78 82 GLU A O 1
ATOM 662 N N . ASN A 1 83 ? -4.665 23.106 10.431 1.00 49.00 83 ASN A N 1
ATOM 663 C CA . ASN A 1 83 ? -3.278 23.310 10.079 1.00 49.00 83 ASN A CA 1
ATOM 664 C C . ASN A 1 83 ? -3.161 23.756 8.619 1.00 49.00 83 ASN A C 1
ATOM 666 O O . ASN A 1 83 ? -3.190 22.973 7.669 1.00 49.00 83 ASN A O 1
ATOM 670 N N . LYS A 1 84 ? -2.955 25.071 8.459 1.00 45.94 84 LYS A N 1
ATOM 671 C CA . LYS A 1 84 ? -2.649 25.804 7.212 1.00 45.94 84 LYS A CA 1
ATOM 672 C C . LYS A 1 84 ? -1.566 25.152 6.340 1.00 45.94 84 LYS A C 1
ATOM 674 O O . LYS A 1 84 ? -1.52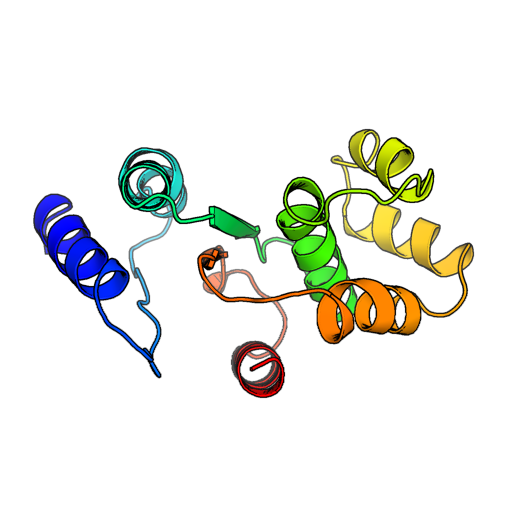5 25.392 5.136 1.00 45.94 84 LYS A O 1
ATOM 679 N N . VAL A 1 85 ? -0.730 24.309 6.936 1.00 48.41 85 VAL A N 1
ATOM 680 C CA . VAL A 1 85 ? 0.271 23.450 6.296 1.00 48.41 85 VAL A CA 1
ATOM 681 C C . VAL A 1 85 ? -0.338 22.574 5.185 1.00 48.41 85 VAL A C 1
ATOM 683 O O . VAL A 1 85 ? 0.243 22.449 4.108 1.00 48.41 85 VAL A O 1
ATOM 686 N N . ILE A 1 86 ? -1.552 22.060 5.404 1.00 50.94 86 ILE A N 1
ATOM 687 C CA . ILE A 1 86 ? -2.266 21.137 4.507 1.00 50.94 86 ILE A CA 1
ATOM 688 C C . ILE A 1 86 ? -2.775 21.842 3.234 1.00 50.94 86 ILE A C 1
ATOM 690 O O . ILE A 1 86 ? -2.832 21.246 2.162 1.00 50.94 86 ILE A O 1
ATOM 694 N N . LYS A 1 87 ? -3.099 23.142 3.296 1.00 43.72 87 LYS A N 1
ATOM 695 C CA . LYS A 1 87 ? -3.576 23.901 2.119 1.00 43.72 87 LYS A CA 1
ATOM 696 C C . LYS A 1 87 ? -2.463 24.258 1.126 1.00 43.72 87 LYS A C 1
ATOM 698 O O . LYS A 1 87 ? -2.764 24.584 -0.019 1.00 43.72 87 LYS A O 1
ATOM 703 N N . SER A 1 88 ? -1.196 24.209 1.543 1.00 46.09 88 SER A N 1
ATOM 704 C CA . SER A 1 88 ? -0.053 24.509 0.670 1.00 46.09 88 SER A CA 1
ATOM 705 C C . SER A 1 88 ? 0.475 23.291 -0.090 1.00 46.09 88 SER A C 1
ATOM 707 O O . SER A 1 88 ? 1.100 23.476 -1.131 1.00 46.09 88 SER A O 1
ATOM 709 N N . SER A 1 89 ? 0.230 22.060 0.373 1.00 47.38 89 SER A N 1
ATOM 710 C CA . SER A 1 89 ? 0.781 20.841 -0.246 1.00 47.38 89 SER A CA 1
ATOM 711 C C . SER A 1 89 ? 0.097 20.451 -1.563 1.00 47.38 89 SER A C 1
ATOM 713 O O . SER A 1 89 ? 0.742 19.875 -2.436 1.00 47.38 89 SER A O 1
ATOM 715 N N . THR A 1 90 ? -1.160 20.849 -1.784 1.00 42.66 90 THR A N 1
ATOM 716 C CA . THR A 1 90 ? -1.891 20.578 -3.040 1.00 42.66 90 THR A CA 1
ATOM 717 C C . THR A 1 90 ? -1.328 21.320 -4.258 1.00 42.66 90 THR A C 1
ATOM 719 O O . THR A 1 90 ? -1.574 20.912 -5.389 1.00 42.66 90 THR A O 1
ATOM 722 N N . LYS A 1 91 ? -0.521 22.375 -4.063 1.00 42.16 91 LYS A N 1
ATOM 723 C CA . LYS A 1 91 ? 0.158 23.106 -5.154 1.00 42.16 91 LYS A CA 1
ATOM 724 C C . LYS A 1 91 ? 1.513 22.507 -5.563 1.00 42.16 91 LYS A C 1
ATOM 726 O O . LYS A 1 91 ? 2.133 23.011 -6.494 1.00 42.16 91 LYS A O 1
ATOM 731 N N . PHE A 1 92 ? 1.986 21.455 -4.892 1.00 44.97 92 PHE A N 1
ATOM 732 C CA . PHE A 1 92 ? 3.367 20.961 -4.999 1.00 44.97 92 PHE A CA 1
ATOM 733 C C . PHE A 1 92 ? 3.492 19.539 -5.577 1.00 44.97 92 PHE A C 1
ATOM 735 O O . PHE A 1 92 ? 4.465 18.839 -5.318 1.00 44.97 92 PHE A O 1
ATOM 742 N N . ILE A 1 93 ? 2.542 19.112 -6.411 1.00 49.19 93 ILE A N 1
ATOM 743 C CA . ILE A 1 93 ? 2.508 17.744 -6.968 1.00 49.19 93 ILE A CA 1
ATOM 744 C C . ILE A 1 93 ? 3.630 17.489 -8.002 1.00 49.19 93 ILE A C 1
ATOM 746 O O . ILE A 1 93 ? 3.959 16.347 -8.295 1.00 49.19 93 ILE A O 1
ATOM 750 N N . GLY A 1 94 ? 4.291 18.531 -8.519 1.00 44.88 94 GLY A N 1
ATOM 751 C CA . GLY A 1 94 ? 5.269 18.376 -9.602 1.00 44.88 94 GLY A CA 1
ATOM 752 C C . GLY A 1 94 ? 6.634 17.793 -9.217 1.00 44.88 94 GLY A C 1
ATOM 753 O O . GLY A 1 94 ? 7.322 17.312 -10.103 1.00 44.88 94 GLY A O 1
ATOM 754 N N . ASN A 1 95 ? 7.060 17.854 -7.948 1.00 52.28 95 ASN A N 1
ATOM 755 C CA . ASN A 1 95 ? 8.385 17.379 -7.518 1.00 52.28 95 ASN A CA 1
ATOM 756 C C . ASN A 1 95 ? 8.414 17.156 -5.999 1.00 52.28 95 ASN A C 1
ATOM 758 O O . ASN A 1 95 ? 8.743 18.079 -5.246 1.00 52.28 95 ASN A O 1
ATOM 762 N N . ALA A 1 96 ? 8.107 15.935 -5.551 1.00 54.06 96 ALA A N 1
ATOM 763 C CA . ALA A 1 96 ? 8.128 15.564 -4.133 1.00 54.06 96 ALA A CA 1
ATOM 764 C C . ALA A 1 96 ? 9.460 15.941 -3.454 1.00 54.06 96 ALA A C 1
ATOM 766 O O . ALA A 1 96 ? 9.445 16.518 -2.374 1.00 54.06 96 ALA A O 1
ATOM 767 N N . ALA A 1 97 ? 10.599 15.753 -4.132 1.00 51.59 97 ALA A N 1
ATOM 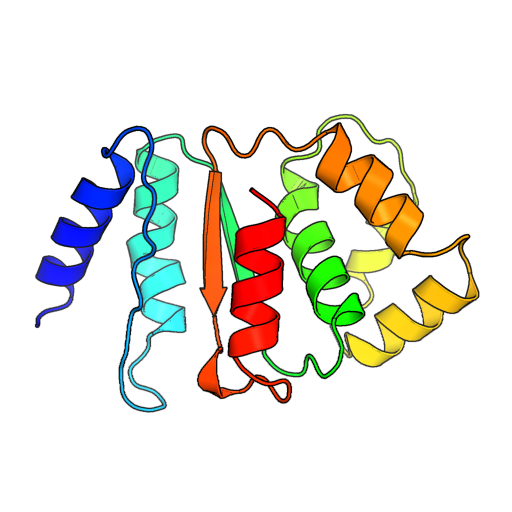768 C CA . ALA A 1 97 ? 11.919 16.133 -3.618 1.00 51.59 97 ALA A CA 1
ATOM 769 C C . ALA A 1 97 ? 12.033 17.634 -3.277 1.00 51.59 97 ALA A C 1
ATOM 771 O O . ALA A 1 97 ? 12.468 17.997 -2.188 1.00 51.59 97 ALA A O 1
ATOM 772 N N . ASN A 1 98 ? 11.572 18.519 -4.166 1.00 55.28 98 ASN A N 1
ATOM 773 C CA . ASN A 1 98 ? 11.627 19.969 -3.948 1.00 55.28 98 ASN A CA 1
ATOM 774 C C . ASN A 1 98 ? 10.588 20.452 -2.925 1.00 55.28 98 ASN A C 1
ATOM 776 O O . ASN A 1 98 ? 10.818 21.447 -2.232 1.00 55.28 98 ASN A O 1
ATOM 780 N N . ALA A 1 99 ? 9.441 19.771 -2.842 1.00 58.44 99 ALA A N 1
ATOM 781 C CA . ALA A 1 99 ? 8.417 20.032 -1.836 1.00 58.44 99 ALA A CA 1
ATOM 782 C C . ALA A 1 99 ? 8.928 19.670 -0.435 1.00 58.44 99 ALA A C 1
ATOM 784 O O . ALA A 1 99 ? 8.835 20.497 0.470 1.00 58.44 99 ALA A O 1
ATOM 785 N N . VAL A 1 100 ? 9.554 18.496 -0.299 1.00 58.03 100 VAL A N 1
ATOM 786 C CA . VAL A 1 100 ? 10.232 18.033 0.916 1.00 58.03 100 VAL A CA 1
ATOM 787 C C . VAL A 1 100 ? 11.302 19.044 1.325 1.00 58.03 100 VAL A C 1
ATOM 789 O O . VAL A 1 100 ? 11.205 19.605 2.410 1.00 58.03 100 VAL A O 1
ATOM 792 N N . THR A 1 101 ? 12.248 19.404 0.450 1.00 57.84 101 THR A N 1
ATOM 793 C CA . THR A 1 101 ? 13.303 20.375 0.802 1.00 57.84 101 THR A CA 1
ATOM 794 C C . THR A 1 101 ? 12.735 21.716 1.283 1.00 57.84 101 THR A C 1
ATOM 796 O O . THR A 1 101 ? 13.162 22.229 2.315 1.00 57.84 101 THR A O 1
ATOM 799 N N . LYS A 1 102 ? 11.733 22.280 0.596 1.00 58.09 102 LYS A N 1
ATOM 800 C CA . LYS A 1 102 ? 11.115 23.554 1.010 1.00 58.09 102 LYS A CA 1
ATOM 801 C C . LYS A 1 102 ? 10.353 23.449 2.327 1.00 58.09 102 LYS A C 1
ATOM 803 O O . LYS A 1 102 ? 10.386 24.396 3.110 1.00 58.09 102 LYS A O 1
ATOM 808 N N . PHE A 1 103 ? 9.676 22.334 2.573 1.00 54.72 103 PHE A N 1
ATOM 809 C CA . PHE A 1 103 ? 8.961 22.094 3.821 1.00 54.72 103 PHE A CA 1
ATOM 810 C C . PHE A 1 103 ? 9.937 21.965 4.997 1.00 54.72 103 PHE A C 1
ATOM 812 O O . PHE A 1 103 ? 9.788 22.657 6.002 1.00 54.72 103 PHE A O 1
ATOM 819 N N . PHE A 1 104 ? 11.002 21.182 4.813 1.00 54.62 104 PHE A N 1
ATOM 820 C CA . PHE A 1 104 ? 12.064 20.972 5.797 1.00 54.62 104 PHE A CA 1
ATOM 821 C C . PHE A 1 104 ? 12.819 22.256 6.156 1.00 54.62 104 PHE A C 1
ATOM 823 O O . PHE A 1 104 ? 13.155 22.462 7.314 1.00 54.62 104 PHE A O 1
ATOM 830 N N . THR A 1 105 ? 13.047 23.166 5.202 1.00 57.19 105 THR A N 1
ATOM 831 C CA . THR A 1 105 ? 13.709 24.455 5.497 1.00 57.19 105 THR A CA 1
ATOM 832 C C . THR A 1 105 ? 12.870 25.418 6.346 1.00 57.19 105 THR A C 1
ATOM 834 O O . THR A 1 105 ? 13.375 26.462 6.755 1.00 57.19 105 THR A O 1
ATOM 837 N N . ARG A 1 106 ? 11.582 25.125 6.569 1.00 52.50 106 ARG A N 1
ATOM 838 C CA . ARG A 1 106 ? 10.604 26.081 7.111 1.00 52.50 106 ARG A CA 1
ATOM 839 C C . ARG A 1 106 ? 9.963 25.640 8.428 1.00 52.50 106 ARG A C 1
ATOM 841 O O . ARG A 1 106 ? 9.262 26.455 9.024 1.00 52.50 106 ARG A O 1
ATOM 848 N N . SER A 1 107 ? 10.184 24.406 8.883 1.00 49.47 107 SER A N 1
ATOM 849 C CA . SER A 1 107 ? 9.627 23.896 10.139 1.00 49.47 107 SER A CA 1
ATOM 850 C C . SER A 1 107 ? 10.696 23.284 11.043 1.00 49.47 107 SER A C 1
ATOM 852 O O . SER A 1 107 ? 11.683 22.725 10.572 1.00 49.47 107 SER A O 1
ATOM 854 N N . SER A 1 108 ? 10.447 23.334 12.354 1.00 54.25 108 SER A N 1
ATOM 855 C CA . SER A 1 108 ? 10.946 22.355 13.327 1.00 54.25 108 SER A CA 1
ATOM 856 C C . SER A 1 108 ? 10.829 20.948 12.728 1.00 54.25 108 SER A C 1
ATOM 858 O O . SER A 1 108 ? 9.868 20.702 11.992 1.00 54.25 108 SER A O 1
ATOM 860 N N . SER A 1 109 ? 11.823 20.088 12.980 1.00 63.69 109 SER A N 1
ATOM 861 C CA . SER A 1 109 ? 12.041 18.790 12.320 1.00 63.69 109 SER A CA 1
ATOM 862 C C . SER A 1 109 ? 10.738 18.151 11.834 1.00 63.69 109 SER A C 1
ATOM 864 O O . SER A 1 109 ? 9.853 17.861 12.633 1.00 63.69 109 SER A O 1
ATOM 866 N N . PHE A 1 110 ? 10.589 17.954 10.520 1.00 61.69 110 PHE A N 1
ATOM 867 C CA . PHE A 1 110 ? 9.416 17.292 9.934 1.00 61.69 110 PHE A CA 1
ATOM 868 C C . PHE A 1 110 ? 9.096 15.969 10.642 1.00 61.69 110 PHE A C 1
ATOM 870 O O . PHE A 1 110 ? 7.929 15.640 10.816 1.00 61.69 110 PHE A O 1
ATOM 877 N N . SER A 1 111 ? 10.133 15.274 11.121 1.00 61.94 111 SER A N 1
ATOM 878 C CA . SER A 1 111 ? 10.018 14.076 11.950 1.00 61.94 111 SER A CA 1
ATOM 879 C C . SER A 1 111 ? 9.209 14.314 13.230 1.00 61.94 111 SER A C 1
ATOM 881 O O . SER A 1 111 ? 8.403 13.470 13.592 1.00 61.94 111 SER A O 1
ATOM 883 N N . ASP A 1 112 ? 9.333 15.466 13.893 1.00 65.44 112 ASP A N 1
ATOM 884 C CA . ASP A 1 112 ? 8.561 15.790 15.102 1.00 65.44 112 ASP A CA 1
ATOM 885 C C . ASP A 1 112 ? 7.093 16.086 14.769 1.00 65.44 112 ASP A C 1
ATOM 887 O O . ASP A 1 112 ? 6.189 15.688 15.503 1.00 65.44 112 ASP A O 1
ATOM 891 N N . ILE A 1 113 ? 6.838 16.736 13.628 1.00 62.94 113 ILE A N 1
ATOM 892 C CA . ILE A 1 113 ? 5.477 16.971 13.118 1.00 62.94 113 ILE A CA 1
ATOM 893 C C . ILE A 1 113 ? 4.828 15.646 12.720 1.00 62.94 113 ILE A C 1
ATOM 895 O O . ILE A 1 113 ? 3.671 15.401 13.057 1.00 62.94 113 ILE A O 1
ATOM 899 N N . PHE A 1 114 ? 5.573 14.794 12.015 1.00 65.12 114 PHE A N 1
ATOM 900 C CA . PHE A 1 114 ? 5.147 13.456 11.645 1.00 65.12 114 PHE A CA 1
ATOM 901 C C . PHE A 1 114 ? 4.857 12.646 12.905 1.00 65.12 114 PHE A C 1
ATOM 903 O O . PHE A 1 114 ? 3.733 12.204 13.067 1.00 65.12 114 PHE A O 1
ATOM 910 N N . LYS A 1 115 ? 5.780 12.548 13.865 1.00 64.94 115 LYS A N 1
ATOM 911 C CA . LYS A 1 115 ? 5.558 11.840 15.136 1.00 64.94 115 LYS A CA 1
ATOM 912 C C . LYS A 1 115 ? 4.318 12.351 15.877 1.00 64.94 115 LYS A C 1
ATOM 914 O O . LYS A 1 115 ? 3.434 11.556 16.172 1.00 64.94 115 LYS A O 1
ATOM 919 N N . GLY A 1 116 ? 4.183 13.663 16.070 1.00 61.19 116 GLY A N 1
ATOM 920 C CA . GLY A 1 116 ? 3.036 14.237 16.784 1.00 61.19 116 GLY A CA 1
ATOM 921 C C . GLY A 1 116 ? 1.689 14.115 16.051 1.00 61.19 116 GLY A C 1
ATOM 922 O O . GLY A 1 116 ? 0.642 14.004 16.684 1.00 61.19 116 GLY A O 1
ATOM 923 N N . MET A 1 117 ? 1.662 14.129 14.712 1.00 61.22 117 MET A N 1
ATOM 924 C CA . MET A 1 117 ? 0.410 13.977 13.945 1.00 61.22 117 MET A CA 1
ATOM 925 C C . MET A 1 117 ? 0.064 12.529 13.611 1.00 61.22 117 MET A C 1
ATOM 927 O O . MET A 1 117 ? -1.109 12.180 13.543 1.00 61.22 117 MET A O 1
ATOM 931 N N . VAL A 1 118 ? 1.068 11.714 13.318 1.00 62.34 118 VAL A N 1
ATOM 932 C CA . VAL A 1 118 ? 0.922 10.360 12.782 1.00 62.34 118 VAL A CA 1
ATOM 933 C C . VAL A 1 118 ? 0.976 9.367 13.929 1.00 62.34 118 VAL A C 1
ATOM 935 O O . VAL A 1 118 ? 0.022 8.627 14.102 1.00 62.34 118 VAL A O 1
ATOM 938 N N . ILE A 1 119 ? 2.014 9.378 14.765 1.00 61.47 119 ILE A N 1
ATOM 939 C CA . ILE A 1 119 ? 2.157 8.369 15.827 1.00 61.47 119 ILE A CA 1
ATOM 940 C C . ILE A 1 119 ? 1.130 8.587 16.944 1.00 61.47 119 ILE A C 1
ATOM 942 O O . ILE A 1 119 ? 0.462 7.638 17.341 1.00 61.47 119 ILE A O 1
ATOM 946 N N . ASP A 1 120 ? 0.925 9.830 17.386 1.00 55.97 120 ASP A N 1
ATOM 947 C CA . ASP A 1 120 ? 0.037 10.088 18.531 1.00 55.97 120 ASP A CA 1
ATOM 948 C C . ASP A 1 120 ? -1.462 10.068 18.171 1.00 55.97 120 ASP A C 1
ATOM 950 O O . ASP A 1 120 ? -2.306 9.875 19.044 1.00 55.97 120 ASP A O 1
ATOM 954 N N . ASN A 1 121 ? -1.822 10.262 16.893 1.00 52.97 121 ASN A N 1
ATOM 955 C CA . ASN A 1 121 ? -3.223 10.401 16.463 1.00 52.97 121 ASN A CA 1
ATOM 956 C C . ASN A 1 121 ? -3.691 9.351 15.440 1.00 52.97 121 ASN A C 1
ATOM 958 O O . ASN A 1 121 ? -4.887 9.305 15.120 1.00 52.97 121 ASN A O 1
ATOM 962 N N . LEU A 1 122 ? -2.813 8.486 14.916 1.00 63.06 122 LEU A N 1
ATOM 963 C CA . LEU A 1 122 ? -3.259 7.410 14.032 1.00 63.06 122 LEU A CA 1
ATOM 964 C C . LEU A 1 122 ? -3.671 6.180 14.799 1.00 63.06 122 LEU A C 1
ATOM 966 O O . LEU A 1 122 ? -2.907 5.261 15.067 1.00 63.06 122 LEU A O 1
ATOM 970 N N . ASN A 1 123 ? -4.979 6.087 14.961 1.00 64.81 123 ASN A N 1
ATOM 971 C CA . ASN A 1 123 ? -5.602 4.789 15.040 1.00 64.81 123 ASN A CA 1
ATOM 972 C C . ASN A 1 123 ? -5.530 4.111 13.656 1.00 64.81 123 ASN A C 1
ATOM 974 O O . ASN A 1 123 ? -6.299 4.470 12.759 1.00 64.81 123 ASN A O 1
ATOM 978 N N . TYR A 1 124 ? -4.616 3.156 13.458 1.00 71.38 124 TYR A N 1
ATOM 979 C CA . TYR A 1 124 ? -4.554 2.333 12.238 1.00 71.38 124 TYR A CA 1
ATOM 980 C C . TYR A 1 124 ? -5.757 1.386 12.086 1.00 71.38 124 TYR A C 1
ATOM 982 O O . TYR A 1 124 ? -5.963 0.818 11.014 1.00 71.38 124 TYR A O 1
ATOM 990 N N . SER A 1 125 ? -6.604 1.263 13.115 1.00 75.62 125 SER A N 1
ATOM 991 C CA . SER A 1 125 ? -7.849 0.505 13.028 1.00 75.62 125 SER A CA 1
ATOM 992 C C . SER A 1 125 ? -8.753 1.036 11.915 1.00 75.62 125 SER A C 1
ATOM 994 O O . SER A 1 125 ? -8.945 2.246 11.736 1.00 75.62 125 SER A O 1
ATOM 996 N N . GLY A 1 126 ? -9.300 0.101 11.140 1.00 84.50 126 GLY A N 1
ATOM 997 C CA . GLY A 1 126 ? -10.186 0.391 10.020 1.00 84.50 126 GLY A CA 1
ATOM 998 C C . GLY A 1 126 ? -9.493 0.977 8.786 1.00 84.50 126 GLY A C 1
ATOM 999 O O . GLY A 1 126 ? -10.183 1.527 7.929 1.00 84.50 126 GLY A O 1
ATOM 1000 N N . LYS A 1 127 ? -8.158 0.912 8.685 1.00 87.44 127 LYS A N 1
ATOM 1001 C CA . LYS A 1 127 ? -7.379 1.414 7.541 1.00 87.44 127 LYS A CA 1
ATOM 1002 C C . LYS A 1 127 ? -6.658 0.277 6.810 1.00 87.44 127 LYS A C 1
ATOM 1004 O O . LYS A 1 127 ? -6.181 -0.655 7.444 1.00 87.44 127 LYS A O 1
ATOM 1009 N N . ILE A 1 128 ? -6.543 0.387 5.486 1.00 91.19 128 ILE A N 1
ATOM 1010 C CA . ILE A 1 128 ? -5.757 -0.521 4.638 1.00 91.19 128 ILE A CA 1
ATOM 1011 C C . ILE A 1 128 ? -4.704 0.301 3.910 1.00 91.19 128 ILE A C 1
ATOM 1013 O O . ILE A 1 128 ? -5.042 1.226 3.175 1.00 91.19 128 ILE A O 1
ATOM 1017 N N . ILE A 1 129 ? -3.436 -0.042 4.116 1.00 90.19 129 ILE A N 1
ATOM 1018 C CA . ILE A 1 129 ? -2.302 0.676 3.538 1.00 90.19 129 ILE A CA 1
ATOM 1019 C C . ILE A 1 129 ? -1.753 -0.124 2.356 1.00 90.19 129 ILE A C 1
ATOM 1021 O O . ILE A 1 129 ? -1.435 -1.304 2.494 1.00 90.19 129 ILE A O 1
ATOM 1025 N N . CYS A 1 130 ? -1.627 0.525 1.201 1.00 92.31 130 CYS A N 1
ATOM 1026 C CA . CYS A 1 130 ? -0.980 -0.015 0.012 1.00 92.31 130 CYS A CA 1
ATOM 1027 C C . CYS A 1 130 ? 0.319 0.742 -0.252 1.00 92.31 130 CYS A C 1
ATOM 1029 O O . CYS A 1 130 ? 0.298 1.954 -0.473 1.00 92.31 130 CYS A O 1
ATOM 1031 N N . PHE A 1 131 ? 1.427 0.004 -0.253 1.00 90.06 131 PHE A N 1
ATOM 1032 C CA . PHE A 1 131 ? 2.720 0.475 -0.735 1.00 90.06 131 PHE A CA 1
ATOM 1033 C C . PHE A 1 131 ? 2.897 0.004 -2.180 1.00 90.06 131 PHE A C 1
ATOM 1035 O O . PHE A 1 131 ? 2.991 -1.197 -2.433 1.00 90.06 131 PHE A O 1
ATOM 1042 N N . ASP A 1 132 ? 2.903 0.945 -3.119 1.00 90.50 132 ASP A N 1
ATOM 1043 C CA . ASP A 1 132 ? 3.101 0.692 -4.548 1.00 90.50 132 ASP A CA 1
ATOM 1044 C C . ASP A 1 132 ? 4.529 1.055 -4.970 1.00 90.50 132 ASP A C 1
ATOM 1046 O O . ASP A 1 132 ? 5.214 1.817 -4.287 1.00 90.50 132 ASP A O 1
ATOM 1050 N N . ASP A 1 133 ? 4.967 0.544 -6.119 1.00 86.69 133 ASP A N 1
ATOM 1051 C CA . ASP A 1 133 ? 6.287 0.813 -6.703 1.00 86.69 133 ASP A CA 1
ATOM 1052 C C . ASP A 1 133 ? 7.490 0.390 -5.828 1.00 86.69 133 ASP A C 1
ATOM 1054 O O . ASP A 1 133 ? 8.561 1.002 -5.903 1.00 86.69 133 ASP A O 1
ATOM 1058 N N . LEU A 1 134 ? 7.355 -0.673 -5.021 1.00 80.62 134 LEU A N 1
ATOM 1059 C CA . LEU A 1 134 ? 8.465 -1.246 -4.235 1.00 80.62 134 LEU A CA 1
ATOM 1060 C C . LEU A 1 134 ? 9.695 -1.553 -5.103 1.00 80.62 134 LEU A C 1
ATOM 1062 O O . LEU A 1 134 ? 10.823 -1.354 -4.665 1.00 80.62 134 LEU A O 1
ATOM 1066 N N . GLU A 1 135 ? 9.493 -1.980 -6.353 1.00 75.25 135 GLU A N 1
ATOM 1067 C CA . GLU A 1 135 ? 10.575 -2.280 -7.294 1.00 75.25 135 GLU A CA 1
ATOM 1068 C C . GLU A 1 135 ? 11.357 -1.044 -7.770 1.00 75.25 135 GLU A C 1
ATOM 1070 O O . GLU A 1 135 ? 12.425 -1.180 -8.363 1.00 75.25 135 GLU A O 1
ATOM 1075 N N . ARG A 1 136 ? 10.819 0.163 -7.558 1.00 70.38 136 ARG A N 1
ATOM 1076 C CA . ARG A 1 136 ? 11.440 1.437 -7.961 1.00 70.38 136 ARG A CA 1
ATOM 1077 C C . ARG A 1 136 ? 12.119 2.152 -6.805 1.00 70.38 136 ARG A C 1
ATOM 1079 O O . ARG A 1 136 ? 12.663 3.242 -6.996 1.00 70.38 136 ARG A O 1
ATOM 1086 N N . TYR A 1 137 ? 12.031 1.580 -5.612 1.00 73.69 137 TYR A N 1
ATOM 1087 C CA . TYR A 1 137 ? 12.577 2.181 -4.419 1.00 73.69 137 TYR A CA 1
ATOM 1088 C C . TYR A 1 137 ? 14.101 2.044 -4.419 1.00 73.69 137 TYR A C 1
ATOM 1090 O O . TYR A 1 137 ? 14.644 0.973 -4.675 1.00 73.69 137 TYR A O 1
ATOM 1098 N N . GLN A 1 138 ? 14.797 3.159 -4.194 1.00 65.69 138 GLN A N 1
ATOM 1099 C CA . GLN A 1 138 ? 16.263 3.217 -4.277 1.00 65.69 138 GLN A CA 1
ATOM 1100 C C . GLN A 1 138 ? 16.964 2.812 -2.974 1.00 65.69 138 GLN A C 1
ATOM 1102 O O . GLN A 1 138 ? 18.183 2.662 -2.956 1.00 65.69 138 GLN A O 1
ATOM 1107 N N . ILE A 1 139 ? 16.207 2.673 -1.889 1.00 66.69 139 ILE A N 1
ATOM 1108 C CA . ILE A 1 139 ? 16.699 2.246 -0.579 1.00 66.69 139 ILE A CA 1
ATOM 1109 C C . ILE A 1 139 ? 16.477 0.725 -0.461 1.00 66.69 139 ILE A C 1
ATOM 1111 O O . ILE A 1 139 ? 15.510 0.213 -1.037 1.00 66.69 139 ILE A O 1
ATOM 1115 N N . PRO A 1 140 ? 17.338 -0.004 0.273 1.00 71.12 140 PRO A N 1
ATOM 1116 C CA . PRO A 1 140 ? 17.148 -1.425 0.535 1.00 71.12 140 PRO A CA 1
ATOM 1117 C C . PRO A 1 140 ? 15.737 -1.731 1.046 1.00 71.12 140 PRO A C 1
ATOM 1119 O O . PRO A 1 140 ? 15.206 -1.049 1.929 1.00 71.12 140 PRO A O 1
ATOM 1122 N N . ILE A 1 141 ? 15.114 -2.767 0.488 1.00 68.50 141 ILE A N 1
ATOM 1123 C CA . ILE A 1 141 ? 13.752 -3.166 0.859 1.00 68.50 141 ILE A CA 1
ATOM 1124 C C . ILE A 1 141 ? 13.660 -3.517 2.349 1.00 68.50 141 ILE A C 1
ATOM 1126 O O . ILE A 1 141 ? 12.624 -3.315 2.974 1.00 68.50 141 ILE A O 1
ATOM 1130 N N . GLU A 1 142 ? 14.764 -3.966 2.941 1.00 71.00 142 GLU A N 1
ATOM 1131 C CA . GLU A 1 142 ? 14.916 -4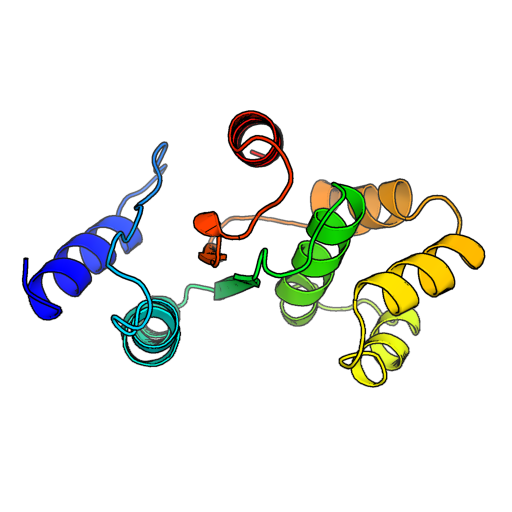.248 4.363 1.00 71.00 142 GLU A CA 1
ATOM 1132 C C . GLU A 1 142 ? 14.665 -3.009 5.229 1.00 71.00 142 GLU A C 1
ATOM 1134 O O . GLU A 1 142 ? 14.046 -3.125 6.285 1.00 71.00 142 GLU A O 1
ATOM 1139 N N . GLU A 1 143 ? 15.078 -1.818 4.785 1.00 69.31 143 GLU A N 1
ATOM 1140 C CA . GLU A 1 143 ? 14.828 -0.570 5.517 1.00 69.31 143 GLU A CA 1
ATOM 1141 C C . GLU A 1 143 ? 13.351 -0.165 5.442 1.00 69.31 143 GLU A C 1
ATOM 1143 O O . GLU A 1 143 ? 12.782 0.268 6.444 1.00 69.31 143 GLU A O 1
ATOM 1148 N N . VAL A 1 144 ? 12.694 -0.377 4.294 1.00 67.62 144 VAL A N 1
ATOM 1149 C CA . VAL A 1 144 ? 11.240 -0.161 4.143 1.00 67.62 144 VAL A CA 1
ATOM 1150 C C . VAL A 1 144 ? 10.467 -1.086 5.057 1.00 67.62 144 VAL A C 1
ATOM 1152 O O . VAL A 1 144 ? 9.589 -0.651 5.798 1.00 67.62 144 VAL A O 1
ATOM 1155 N N . LEU A 1 145 ? 10.794 -2.375 5.002 1.00 70.44 145 LEU A N 1
ATOM 1156 C CA . LEU A 1 145 ? 10.140 -3.390 5.810 1.00 70.44 145 LEU A CA 1
ATOM 1157 C C . LEU A 1 145 ? 10.404 -3.146 7.298 1.00 70.44 145 LEU A C 1
ATOM 1159 O O . LEU A 1 145 ? 9.480 -3.264 8.098 1.00 70.44 145 LEU A O 1
ATOM 1163 N N . GLY A 1 146 ? 11.621 -2.732 7.664 1.00 69.94 146 GLY A N 1
ATOM 1164 C CA . GLY A 1 146 ? 11.971 -2.319 9.021 1.00 69.94 146 GLY A CA 1
ATOM 1165 C C . GLY A 1 146 ? 11.149 -1.123 9.496 1.00 69.94 146 GLY A C 1
ATOM 1166 O O . GLY A 1 146 ? 10.601 -1.157 10.595 1.00 69.94 146 GLY A O 1
ATOM 1167 N N . PHE A 1 147 ? 10.988 -0.096 8.660 1.00 68.38 147 PHE A N 1
ATOM 1168 C CA . PHE A 1 147 ? 10.144 1.056 8.969 1.00 68.38 147 PHE A CA 1
ATOM 1169 C C . PHE A 1 147 ? 8.669 0.661 9.138 1.00 68.38 147 PHE A C 1
ATOM 1171 O O . PHE A 1 147 ? 8.056 1.028 10.139 1.00 68.38 147 PHE A O 1
ATOM 1178 N N . ILE A 1 148 ? 8.109 -0.128 8.212 1.00 67.19 148 ILE A N 1
ATOM 1179 C CA . ILE A 1 148 ? 6.718 -0.618 8.273 1.00 67.19 148 ILE A CA 1
ATOM 1180 C C . ILE A 1 148 ? 6.486 -1.459 9.534 1.00 67.19 148 ILE A C 1
ATOM 1182 O O . ILE A 1 148 ? 5.440 -1.350 10.170 1.00 67.19 148 ILE A O 1
ATOM 1186 N N . ASN A 1 149 ? 7.453 -2.297 9.910 1.00 63.91 149 ASN A N 1
ATOM 1187 C CA . ASN A 1 149 ? 7.316 -3.179 11.064 1.00 63.91 149 ASN A CA 1
ATOM 1188 C C . ASN A 1 149 ? 7.499 -2.440 12.401 1.00 63.91 149 ASN A C 1
ATOM 1190 O O . ASN A 1 149 ? 6.861 -2.803 13.382 1.00 63.91 149 ASN A O 1
ATOM 1194 N N . ASN A 1 150 ? 8.319 -1.385 12.433 1.00 57.34 150 ASN A N 1
ATOM 1195 C CA . ASN A 1 150 ? 8.526 -0.541 13.616 1.00 57.34 150 ASN A CA 1
ATOM 1196 C C . ASN A 1 150 ? 7.444 0.539 13.807 1.00 57.34 150 ASN A C 1
ATOM 1198 O O . ASN A 1 150 ? 7.484 1.259 14.801 1.00 57.34 150 ASN A O 1
ATOM 1202 N N . SER A 1 151 ? 6.509 0.686 12.862 1.00 48.44 151 SER A N 1
ATOM 1203 C CA . SER A 1 151 ? 5.375 1.622 12.950 1.00 48.44 151 SER A CA 1
ATOM 1204 C C . SER A 1 151 ? 4.039 0.939 13.296 1.00 48.44 151 SER A C 1
ATOM 1206 O O . SER A 1 151 ? 2.988 1.579 13.206 1.00 48.44 151 SER A O 1
ATOM 1208 N N . ARG A 1 152 ? 4.090 -0.337 13.712 1.00 44.34 152 ARG A N 1
ATOM 1209 C CA . ARG A 1 152 ? 2.996 -1.060 14.381 1.00 44.34 152 ARG A CA 1
ATOM 1210 C C . ARG A 1 152 ? 2.941 -0.768 15.876 1.00 44.34 152 ARG A C 1
ATOM 1212 O O . ARG A 1 152 ? 4.020 -0.618 16.486 1.00 44.34 152 ARG A O 1
#

pLDDT: mean 74.61, std 16.6, range [42.16, 97.31]

Secondary structure (DSSP, 8-state):
--HHHHHHHHHHHHH-SS----------TTS-HHHHIIIIIHHHHHHTT-EEEEEE-TT--SHHHHHHHHHHHHGGGSTT---THHHHHTT-TT-HHHHHHHHHTTSS-HHHHHIIIIITT---TTEEEEEE-GGG-SS-HHHHHHHHHHT-